Protein AF-A0A9E4F9Q5-F1 (afdb_monomer_lite)

Foldseek 3Di:
DPDFKAFADWDWDDDQQWIKIWTAIPVRWIWIDTFDDGPCNPVSVVLCVVCGVVRGGDGLVPLVVSVVCSVVVDVDDTPPRPTDGDPDPDDDDPPVPDDDDDDDDD

Radius of gyration: 15.49 Å; chains: 1; bounding box: 37×29×50 Å

Sequence (106 aa):
MPKPTKIEKVETFLWDRWLLIKIHCEDGTVGIGEGGVHGWQRPTKTMVETMEPYLLGQDPNKIEHHYQYLYRSSHFMGSVVQGRAVGHQGQAPRRSDLRPHGRQDP

pLDDT: mean 72.95, std 21.43, range [33.97, 96.19]

Structure (mmCIF, N/CA/C/O backbone):
data_AF-A0A9E4F9Q5-F1
#
_entry.id   AF-A0A9E4F9Q5-F1
#
loop_
_atom_site.grou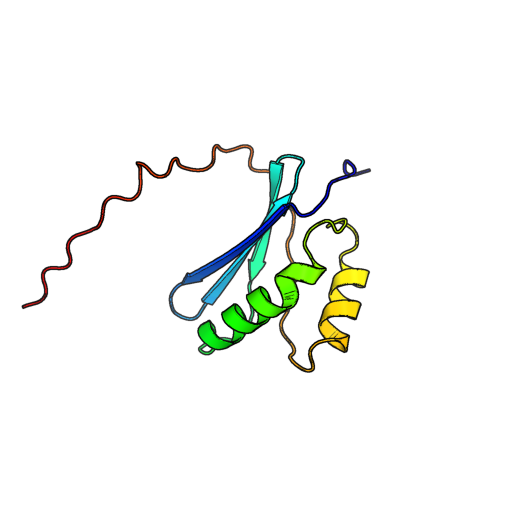p_PDB
_atom_site.id
_atom_site.type_symbol
_atom_site.label_atom_id
_atom_site.label_alt_id
_atom_site.label_comp_id
_atom_site.label_asym_id
_atom_site.label_entity_id
_atom_site.label_seq_id
_atom_site.pdbx_PDB_ins_code
_atom_site.Cartn_x
_atom_site.Cartn_y
_atom_site.Cartn_z
_atom_site.occupancy
_atom_site.B_iso_or_equiv
_atom_site.auth_seq_id
_atom_site.auth_comp_id
_atom_site.auth_asym_id
_atom_site.auth_atom_id
_atom_site.pdbx_PDB_model_num
ATOM 1 N N . MET A 1 1 ? -13.309 15.128 12.775 1.00 56.31 1 MET A N 1
ATOM 2 C CA . MET A 1 1 ? -12.134 14.275 12.490 1.00 56.31 1 MET A CA 1
ATOM 3 C C . MET A 1 1 ? -12.615 13.077 11.689 1.00 56.31 1 MET A C 1
ATOM 5 O O . MET A 1 1 ? -13.724 12.634 11.982 1.00 56.31 1 MET A O 1
ATOM 9 N N . PRO A 1 2 ? -11.881 12.613 10.661 1.00 64.88 2 PRO A N 1
ATOM 10 C CA . PRO A 1 2 ? -12.257 11.400 9.939 1.00 64.88 2 PRO A CA 1
ATOM 11 C C . PRO A 1 2 ? -12.378 10.230 10.922 1.00 64.88 2 PRO A C 1
ATOM 13 O O . PRO A 1 2 ? -11.691 10.195 11.947 1.00 64.88 2 PRO A O 1
ATOM 16 N N . LYS A 1 3 ? -13.318 9.323 10.654 1.00 74.88 3 LYS A N 1
ATOM 17 C CA . LYS A 1 3 ? -13.572 8.170 11.517 1.00 74.88 3 LYS A CA 1
ATOM 18 C C . LYS A 1 3 ? -12.301 7.306 11.577 1.00 74.88 3 LYS A C 1
ATOM 20 O O . LYS A 1 3 ? -11.684 7.102 10.532 1.00 74.88 3 LYS A O 1
ATOM 25 N N . PRO A 1 4 ? -11.909 6.791 12.758 1.00 84.81 4 PRO A N 1
ATOM 26 C CA . PRO A 1 4 ? -10.848 5.797 12.836 1.00 84.81 4 PRO A CA 1
ATOM 27 C C . PRO A 1 4 ? -11.199 4.610 11.936 1.00 84.81 4 PRO A C 1
ATOM 29 O O . PRO A 1 4 ? -12.283 4.037 12.061 1.00 84.81 4 PRO A O 1
ATOM 32 N N . THR A 1 5 ? -10.300 4.282 11.018 1.00 92.12 5 THR A N 1
ATOM 33 C CA . THR A 1 5 ? -10.451 3.188 10.057 1.00 92.12 5 THR A CA 1
ATOM 34 C C . THR A 1 5 ? -9.080 2.580 9.791 1.00 92.12 5 THR A C 1
ATOM 36 O O . THR A 1 5 ? -8.053 3.151 10.173 1.00 92.12 5 THR A O 1
ATOM 39 N N . LYS A 1 6 ? -9.065 1.408 9.167 1.00 94.19 6 LYS A N 1
ATOM 40 C CA . LYS A 1 6 ? -7.849 0.700 8.778 1.00 94.19 6 LYS A CA 1
ATOM 41 C C . LYS A 1 6 ? -7.936 0.276 7.329 1.00 94.19 6 LYS A C 1
ATOM 43 O O . LYS A 1 6 ? -9.028 0.065 6.807 1.00 94.19 6 LYS A O 1
ATOM 48 N N . ILE A 1 7 ? -6.778 0.126 6.705 1.00 94.19 7 ILE A N 1
ATOM 49 C CA . ILE A 1 7 ? -6.669 -0.439 5.364 1.00 94.19 7 ILE A CA 1
ATOM 50 C C . ILE A 1 7 ? -6.962 -1.943 5.436 1.00 94.19 7 ILE A C 1
ATOM 52 O O . ILE A 1 7 ? -6.253 -2.679 6.122 1.00 94.19 7 ILE A O 1
ATOM 56 N N . GLU A 1 8 ? -7.983 -2.395 4.711 1.00 96.19 8 GLU A N 1
ATOM 57 C CA . GLU A 1 8 ? -8.374 -3.811 4.630 1.00 96.19 8 GLU A CA 1
ATOM 58 C C . GLU A 1 8 ? -7.814 -4.514 3.388 1.00 96.19 8 GLU A C 1
ATOM 60 O O . GLU A 1 8 ? -7.598 -5.724 3.408 1.00 96.19 8 GLU A O 1
ATOM 65 N N . LYS A 1 9 ? -7.585 -3.771 2.297 1.00 94.94 9 LYS A N 1
ATOM 66 C CA . LYS A 1 9 ? -7.159 -4.337 1.014 1.00 94.94 9 LYS A CA 1
ATOM 67 C C . LYS A 1 9 ? -6.476 -3.290 0.144 1.00 94.94 9 LYS A C 1
ATOM 69 O O . LYS A 1 9 ? -6.962 -2.161 0.030 1.00 94.94 9 LYS A O 1
ATOM 74 N N . VAL A 1 10 ? -5.417 -3.698 -0.554 1.00 93.44 10 VAL A N 1
ATOM 75 C CA . VAL A 1 10 ? -4.809 -2.923 -1.639 1.00 93.44 10 VAL A CA 1
ATOM 76 C C . VAL A 1 10 ? -5.081 -3.637 -2.963 1.00 93.44 10 VAL A C 1
ATOM 78 O O . VAL A 1 10 ? -4.972 -4.850 -3.083 1.00 93.44 10 VAL A O 1
ATOM 81 N N . GLU A 1 11 ? -5.506 -2.899 -3.980 1.00 93.56 11 GLU A N 1
ATOM 82 C CA . GLU A 1 11 ? -5.855 -3.461 -5.283 1.00 93.56 11 GLU A CA 1
ATOM 83 C C . GLU A 1 11 ? -5.211 -2.655 -6.403 1.00 93.56 11 GLU A C 1
ATOM 85 O O . GLU A 1 11 ? -5.251 -1.428 -6.403 1.00 93.56 11 GLU A O 1
ATOM 90 N N . THR A 1 12 ? -4.625 -3.344 -7.379 1.00 91.38 12 THR A N 1
ATOM 91 C CA . THR A 1 12 ? -3.905 -2.722 -8.492 1.00 91.38 12 THR A CA 1
ATOM 92 C C . THR A 1 12 ? -4.578 -3.019 -9.828 1.00 91.38 12 THR A C 1
ATOM 94 O O . THR A 1 12 ? -4.948 -4.156 -10.120 1.00 91.38 12 THR A O 1
ATOM 97 N N . PHE A 1 13 ? -4.701 -1.997 -10.673 1.00 90.88 13 PHE A N 1
ATOM 98 C CA . PHE A 1 13 ? -5.285 -2.089 -12.008 1.00 90.88 13 PHE A CA 1
ATOM 99 C C . PHE A 1 13 ? -4.275 -1.613 -13.043 1.00 90.88 13 PHE A C 1
ATOM 101 O O . PHE A 1 13 ? -3.825 -0.469 -13.012 1.00 90.88 13 PHE A O 1
ATOM 108 N N . LEU A 1 14 ? -3.939 -2.492 -13.983 1.00 89.81 14 LEU A N 1
ATOM 109 C CA . LEU A 1 14 ? -3.121 -2.141 -15.138 1.00 89.81 14 LEU A CA 1
ATOM 110 C C . LEU A 1 14 ? -4.036 -1.604 -16.239 1.00 89.81 14 LEU A C 1
ATOM 112 O O . LEU A 1 14 ? -4.914 -2.327 -16.709 1.00 89.81 14 LEU A O 1
ATOM 116 N N . TRP A 1 15 ? -3.819 -0.358 -16.653 1.00 87.25 15 TRP A N 1
ATOM 117 C CA . TRP A 1 15 ? -4.570 0.284 -17.729 1.00 87.25 15 TRP A CA 1
ATOM 118 C C . TRP A 1 15 ? -3.602 0.885 -18.744 1.00 87.25 15 TRP A C 1
ATOM 120 O O . TRP A 1 15 ? -3.073 1.972 -18.534 1.00 87.25 15 TRP A O 1
ATOM 130 N N . ASP A 1 16 ? -3.384 0.200 -19.867 1.00 87.25 16 ASP A N 1
ATOM 131 C CA . ASP A 1 16 ? -2.417 0.616 -20.896 1.00 87.25 16 ASP A CA 1
ATOM 132 C C . ASP A 1 16 ? -1.027 0.925 -20.287 1.00 87.25 16 ASP A C 1
ATOM 134 O O . ASP A 1 16 ? -0.361 0.017 -19.779 1.00 87.25 16 ASP A O 1
ATOM 138 N N . ARG A 1 17 ? -0.602 2.198 -20.289 1.00 83.62 17 ARG A N 1
ATOM 139 C CA . ARG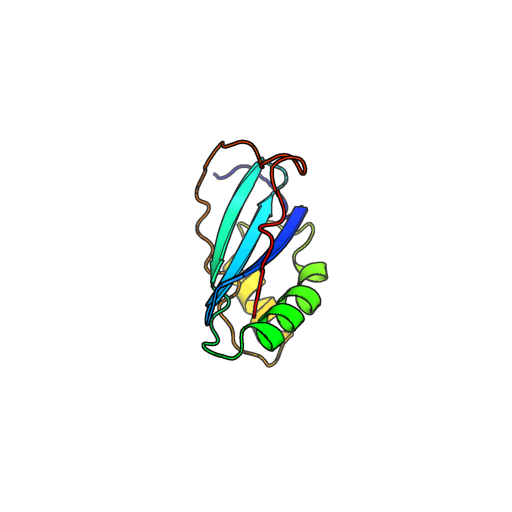 A 1 17 ? 0.669 2.682 -19.718 1.00 83.62 17 ARG A CA 1
ATOM 140 C C . ARG A 1 17 ? 0.572 3.145 -18.260 1.00 83.62 17 ARG A C 1
ATOM 142 O O . ARG A 1 17 ? 1.531 3.725 -17.748 1.00 83.62 17 ARG A O 1
ATOM 149 N N . TRP A 1 18 ? -0.574 2.932 -17.622 1.00 84.94 18 TRP A N 1
ATOM 150 C CA . TRP A 1 18 ? -0.905 3.421 -16.288 1.00 84.94 18 TRP A CA 1
ATOM 151 C C . TRP A 1 18 ? -1.089 2.261 -15.308 1.00 84.94 18 TRP A C 1
ATOM 153 O O . TRP A 1 18 ? -1.556 1.175 -15.666 1.00 84.94 18 TRP A O 1
ATOM 163 N N . LEU A 1 19 ? -0.755 2.519 -14.046 1.00 87.81 19 LEU A N 1
ATOM 164 C CA . LEU A 1 19 ? -1.075 1.657 -12.916 1.00 87.81 19 LEU A CA 1
ATOM 165 C C . LEU A 1 19 ? -1.954 2.454 -11.957 1.00 87.81 19 LEU A C 1
ATOM 167 O O . LEU A 1 19 ? -1.507 3.443 -11.386 1.00 87.81 19 LEU A O 1
ATOM 171 N N . LEU A 1 20 ? -3.191 2.016 -11.760 1.00 90.19 20 LEU A N 1
ATOM 172 C CA . LEU A 1 20 ? -4.079 2.581 -10.748 1.00 90.19 20 LEU A CA 1
ATOM 173 C C . LEU A 1 20 ? -4.045 1.704 -9.500 1.00 90.19 20 LEU A C 1
ATOM 175 O O . LEU A 1 20 ? -3.947 0.480 -9.591 1.00 90.19 20 LEU A O 1
ATOM 179 N N . ILE A 1 21 ? -4.159 2.332 -8.339 1.00 90.38 21 ILE A N 1
ATOM 180 C CA . ILE A 1 21 ? -4.144 1.683 -7.032 1.00 90.38 21 ILE A CA 1
ATOM 181 C C . ILE A 1 21 ? -5.425 2.084 -6.309 1.00 90.38 21 ILE A C 1
ATOM 183 O O . ILE A 1 21 ? -5.759 3.266 -6.239 1.00 90.38 21 ILE A O 1
ATOM 187 N N . LYS A 1 22 ? -6.152 1.106 -5.775 1.00 91.94 22 LYS A N 1
ATOM 188 C CA . LYS A 1 22 ? -7.286 1.321 -4.879 1.00 91.94 22 LYS A CA 1
ATOM 189 C C . LYS A 1 22 ? -6.945 0.797 -3.494 1.00 91.94 22 LYS A C 1
ATOM 191 O O . LYS A 1 22 ? -6.492 -0.335 -3.357 1.00 91.94 22 LYS A O 1
ATOM 196 N N . ILE A 1 23 ? -7.187 1.620 -2.486 1.00 91.62 23 ILE A N 1
ATOM 197 C CA . ILE A 1 23 ? -7.043 1.268 -1.076 1.00 91.62 23 ILE A CA 1
ATOM 198 C C . ILE A 1 23 ? -8.446 1.204 -0.495 1.00 91.62 23 ILE A C 1
ATOM 200 O O . ILE A 1 23 ? -9.140 2.219 -0.456 1.00 91.62 23 ILE A O 1
ATOM 204 N N . HIS A 1 24 ? -8.859 0.017 -0.069 1.00 93.44 24 HIS A N 1
ATOM 205 C CA . HIS A 1 24 ? -10.136 -0.189 0.603 1.00 93.44 24 HIS A CA 1
ATOM 206 C C . HIS A 1 24 ? -9.913 -0.121 2.108 1.00 93.44 24 HIS A C 1
ATOM 208 O O . HIS A 1 24 ? -8.922 -0.653 2.620 1.00 93.44 24 HIS A O 1
ATOM 214 N N . CYS A 1 25 ? -10.819 0.559 2.802 1.00 93.50 25 CYS A N 1
ATOM 215 C CA . CYS A 1 25 ? -10.778 0.724 4.246 1.00 93.50 25 CYS A CA 1
ATOM 216 C C . CYS A 1 25 ? -11.995 0.060 4.902 1.00 93.50 25 CYS A C 1
ATOM 218 O O . CYS A 1 25 ? -13.068 -0.001 4.304 1.00 93.50 25 CYS A O 1
ATOM 220 N N . GLU A 1 26 ? -11.847 -0.375 6.155 1.00 94.12 26 GLU A N 1
ATOM 221 C CA . GLU A 1 26 ? -12.889 -1.090 6.917 1.00 94.12 26 GLU A CA 1
ATOM 222 C C . GLU A 1 26 ? -14.203 -0.293 7.078 1.00 94.12 26 GLU A C 1
ATOM 224 O O . GLU A 1 26 ? -15.274 -0.857 7.297 1.00 94.12 26 GLU A O 1
ATOM 229 N N . ASP A 1 27 ? -14.150 1.036 6.982 1.00 89.81 27 ASP A N 1
ATOM 230 C CA . ASP A 1 27 ? -15.315 1.926 7.036 1.00 89.81 27 ASP A CA 1
ATOM 231 C C . ASP A 1 27 ? -16.053 2.063 5.690 1.00 89.81 27 ASP A C 1
ATOM 233 O O . ASP A 1 27 ? -17.024 2.818 5.598 1.00 89.81 27 ASP A O 1
ATOM 237 N N . GLY A 1 28 ? -15.611 1.339 4.658 1.00 89.69 28 GLY A N 1
ATOM 238 C CA . GLY A 1 28 ? -16.142 1.389 3.297 1.00 89.69 28 GLY A CA 1
ATOM 239 C C . GLY A 1 28 ? -15.586 2.540 2.455 1.00 89.69 28 GLY A C 1
ATOM 240 O O . GLY A 1 28 ? -16.010 2.720 1.312 1.00 89.69 28 GLY A O 1
ATOM 241 N N . THR A 1 29 ? -14.647 3.326 2.990 1.00 89.50 29 THR A N 1
ATOM 242 C CA . THR A 1 29 ? -13.968 4.380 2.232 1.00 89.50 29 THR A CA 1
ATOM 243 C C . THR A 1 29 ? -12.978 3.763 1.246 1.00 89.50 29 THR A C 1
ATOM 245 O O . THR A 1 29 ? -12.215 2.860 1.592 1.00 89.50 29 THR A O 1
ATOM 248 N N . VAL A 1 30 ? -12.951 4.289 0.017 1.00 90.62 30 VAL A N 1
ATOM 249 C CA . VAL A 1 30 ? -11.989 3.875 -1.010 1.00 90.62 30 VAL A CA 1
ATOM 250 C C . VAL A 1 30 ? -11.120 5.061 -1.420 1.00 90.62 30 VAL A C 1
ATOM 252 O O . VAL A 1 30 ? -11.610 6.099 -1.871 1.00 90.62 30 VAL A O 1
ATOM 255 N N . GLY A 1 31 ? -9.809 4.902 -1.265 1.00 88.25 31 GLY A N 1
ATOM 256 C CA . GLY A 1 31 ? -8.807 5.804 -1.823 1.00 88.25 31 GLY A CA 1
ATOM 257 C C . GLY A 1 31 ? -8.379 5.330 -3.207 1.00 88.25 31 GLY A C 1
ATOM 258 O O . GLY A 1 31 ? -8.186 4.134 -3.411 1.00 88.25 31 GLY A O 1
ATOM 259 N N . ILE A 1 32 ? -8.217 6.253 -4.156 1.00 88.50 32 ILE A N 1
ATOM 260 C CA . ILE A 1 32 ? -7.685 5.952 -5.493 1.00 88.50 32 ILE A CA 1
ATOM 261 C C . ILE A 1 32 ? -6.403 6.751 -5.694 1.00 88.50 32 ILE A C 1
ATOM 263 O O . ILE A 1 32 ? -6.401 7.965 -5.500 1.00 88.50 32 ILE A O 1
ATOM 267 N N . GLY A 1 33 ? -5.332 6.067 -6.084 1.00 84.62 33 GLY A N 1
ATOM 268 C CA . GLY A 1 33 ? -4.037 6.650 -6.415 1.00 84.62 33 GLY A CA 1
ATOM 269 C C . GLY A 1 33 ? -3.479 6.095 -7.722 1.00 84.62 33 GLY A C 1
ATOM 270 O O . GLY A 1 33 ? -3.992 5.124 -8.280 1.00 84.62 33 GLY A O 1
ATOM 271 N N . GLU A 1 34 ? -2.409 6.714 -8.205 1.00 85.38 34 GLU A N 1
ATOM 272 C CA . GLU A 1 34 ? -1.689 6.293 -9.404 1.00 85.38 34 GLU A CA 1
ATOM 273 C C . GLU A 1 34 ? -0.270 5.845 -9.030 1.00 85.38 34 GLU A C 1
ATOM 275 O O . GLU A 1 34 ? 0.489 6.579 -8.399 1.00 85.38 34 GLU A O 1
ATOM 280 N N . GLY A 1 35 ? 0.100 4.632 -9.439 1.00 76.31 35 GLY A N 1
ATOM 281 C CA . GLY A 1 35 ? 1.463 4.123 -9.359 1.00 76.31 35 GLY A CA 1
ATOM 282 C C . GLY A 1 35 ? 2.292 4.651 -10.527 1.00 76.31 35 GLY A C 1
ATOM 283 O O . GLY A 1 35 ? 2.386 4.007 -11.571 1.00 76.31 35 GLY A O 1
ATOM 284 N N . GLY A 1 36 ? 2.874 5.835 -10.350 1.00 65.38 36 GLY A N 1
ATOM 285 C CA . GLY A 1 36 ? 3.582 6.558 -11.403 1.00 65.38 36 GLY A CA 1
ATOM 286 C C . GLY A 1 36 ? 4.908 5.914 -11.805 1.00 65.38 36 GLY A C 1
ATOM 287 O O . GLY A 1 36 ? 5.938 6.239 -11.230 1.00 65.38 36 GLY A O 1
ATOM 288 N N . VAL A 1 37 ? 4.891 5.048 -12.824 1.00 67.81 37 VAL A N 1
ATOM 289 C CA . VAL A 1 37 ? 6.033 4.829 -13.731 1.00 67.81 37 VAL A CA 1
ATOM 290 C C . VAL A 1 37 ? 5.498 4.472 -15.122 1.00 67.81 37 VAL A C 1
ATOM 292 O O . VAL A 1 37 ? 5.177 3.315 -15.410 1.00 67.81 37 VAL A O 1
ATOM 295 N N . HIS A 1 38 ? 5.387 5.471 -15.999 1.00 70.56 38 HIS A N 1
ATOM 296 C CA . HIS A 1 38 ? 4.912 5.275 -17.370 1.00 70.56 38 HIS A CA 1
ATOM 297 C C . HIS A 1 38 ? 5.729 4.217 -18.114 1.00 70.56 38 HIS A C 1
ATOM 299 O O . HIS A 1 38 ? 6.945 4.341 -18.251 1.00 70.56 38 HIS A O 1
ATOM 305 N N . GLY A 1 39 ? 5.052 3.183 -18.617 1.00 73.31 39 GLY A N 1
ATOM 306 C CA . GLY A 1 39 ? 5.684 2.090 -19.360 1.00 73.31 39 GLY A CA 1
ATOM 307 C C . GLY A 1 39 ? 6.311 0.994 -18.490 1.00 73.31 39 GLY A C 1
ATOM 308 O O . GLY A 1 39 ? 6.723 -0.029 -19.033 1.00 73.31 39 GLY A O 1
ATOM 309 N N . TRP A 1 40 ? 6.326 1.150 -17.160 1.00 81.81 40 TRP A N 1
ATOM 310 C CA . TRP A 1 40 ? 6.849 0.157 -16.209 1.00 81.81 40 TRP A CA 1
ATOM 311 C C . TRP A 1 40 ? 5.790 -0.297 -15.195 1.00 81.81 40 TRP A C 1
ATOM 313 O O . TRP A 1 40 ? 6.105 -0.735 -14.090 1.00 81.81 40 TRP A O 1
ATOM 323 N N . GLN A 1 41 ? 4.514 -0.263 -15.584 1.00 86.25 41 GLN A N 1
ATOM 324 C CA . GLN A 1 41 ? 3.385 -0.598 -14.713 1.00 86.25 41 GLN A CA 1
ATOM 325 C C . GLN A 1 41 ? 3.451 -2.010 -14.095 1.00 86.25 41 GLN A C 1
ATOM 327 O O . GLN A 1 41 ? 2.962 -2.217 -12.988 1.00 86.25 41 GLN A O 1
ATOM 332 N N . ARG A 1 42 ? 4.069 -2.990 -14.773 1.00 86.88 42 ARG A N 1
ATOM 333 C CA . ARG A 1 42 ? 4.200 -4.370 -14.262 1.00 86.88 42 ARG A CA 1
ATOM 334 C C . ARG A 1 42 ? 5.207 -4.464 -13.102 1.00 86.88 42 ARG A C 1
ATOM 336 O O . ARG A 1 42 ? 4.803 -4.931 -12.042 1.00 86.88 42 ARG A O 1
ATOM 343 N N . PRO A 1 43 ? 6.458 -3.982 -13.242 1.00 86.56 43 PRO A N 1
ATOM 344 C CA . PRO A 1 43 ? 7.372 -3.839 -12.108 1.00 86.56 43 PRO A CA 1
ATOM 345 C C . PRO A 1 43 ? 6.791 -3.026 -10.950 1.00 86.56 43 PRO A C 1
ATOM 347 O O . PRO A 1 43 ? 6.868 -3.457 -9.802 1.00 86.56 43 PRO A O 1
ATOM 350 N N . THR A 1 44 ? 6.143 -1.893 -11.243 1.00 83.81 44 THR A N 1
ATOM 351 C CA . THR A 1 44 ? 5.526 -1.063 -10.199 1.00 83.81 44 THR A CA 1
ATOM 352 C C . THR A 1 44 ? 4.410 -1.813 -9.473 1.00 83.81 44 THR A C 1
ATOM 354 O O . THR A 1 44 ? 4.304 -1.715 -8.255 1.00 83.81 44 THR A O 1
ATOM 357 N N . LYS A 1 45 ? 3.615 -2.629 -10.179 1.00 88.38 45 LYS A N 1
ATOM 358 C CA . LYS A 1 45 ? 2.609 -3.495 -9.552 1.00 88.38 45 LYS A CA 1
ATOM 359 C C . LYS A 1 45 ? 3.250 -4.477 -8.565 1.00 88.38 45 LYS A C 1
ATOM 361 O O . LYS A 1 45 ? 2.798 -4.552 -7.429 1.00 88.38 45 LYS A O 1
ATOM 366 N N . THR A 1 46 ? 4.305 -5.184 -8.971 1.00 89.00 46 THR A N 1
ATOM 367 C CA . THR A 1 46 ? 5.011 -6.134 -8.092 1.00 89.00 46 THR A CA 1
ATOM 368 C C . THR A 1 46 ? 5.582 -5.447 -6.852 1.00 89.00 46 THR A C 1
ATOM 370 O O . THR A 1 46 ? 5.553 -6.000 -5.754 1.00 89.00 46 THR A O 1
ATOM 373 N N . MET A 1 47 ? 6.057 -4.211 -6.995 1.00 85.75 47 MET A N 1
ATOM 374 C CA . MET A 1 47 ? 6.501 -3.415 -5.857 1.00 85.75 47 MET A CA 1
ATOM 375 C C . MET A 1 47 ? 5.357 -3.099 -4.885 1.00 85.75 47 MET A C 1
ATOM 377 O O . MET A 1 47 ? 5.531 -3.258 -3.680 1.00 85.75 47 MET A O 1
ATOM 381 N N . VAL A 1 48 ? 4.183 -2.706 -5.392 1.00 86.88 48 VAL A N 1
ATOM 382 C CA . VAL A 1 48 ? 2.996 -2.465 -4.554 1.00 86.88 48 VAL A CA 1
ATOM 383 C C . VAL A 1 48 ? 2.583 -3.738 -3.812 1.00 86.88 48 VAL A C 1
ATOM 385 O O . VAL A 1 48 ? 2.353 -3.677 -2.610 1.00 86.88 48 VAL A O 1
ATOM 388 N N . GLU A 1 49 ? 2.565 -4.892 -4.484 1.00 88.88 49 GLU A N 1
ATOM 389 C CA . GLU A 1 49 ? 2.279 -6.196 -3.855 1.00 88.88 49 GLU A CA 1
ATOM 390 C C . GLU A 1 49 ? 3.306 -6.545 -2.762 1.00 88.88 49 GLU A C 1
ATOM 392 O O . GLU A 1 49 ? 2.959 -7.104 -1.726 1.00 88.88 49 GLU A O 1
ATOM 397 N N . THR A 1 50 ? 4.572 -6.162 -2.948 1.00 88.25 50 THR A N 1
ATOM 398 C CA . THR A 1 50 ? 5.629 -6.365 -1.940 1.00 88.25 50 THR A CA 1
ATOM 399 C C . THR A 1 50 ? 5.426 -5.482 -0.703 1.00 88.25 50 THR A C 1
ATOM 401 O O . THR A 1 50 ? 5.762 -5.882 0.410 1.00 88.25 50 THR A O 1
ATOM 404 N N . MET A 1 51 ? 4.879 -4.279 -0.884 1.00 86.88 51 MET A N 1
ATOM 405 C CA . MET A 1 51 ? 4.625 -3.309 0.189 1.00 86.88 51 MET A CA 1
ATOM 406 C C . MET A 1 51 ? 3.275 -3.494 0.881 1.00 86.88 51 MET A C 1
ATOM 408 O O . MET A 1 51 ? 3.096 -3.018 2.002 1.00 86.88 51 MET A O 1
ATOM 412 N N . GLU A 1 52 ? 2.321 -4.157 0.227 1.00 90.62 52 GLU A N 1
ATOM 413 C CA . GLU A 1 52 ? 0.963 -4.370 0.729 1.00 90.62 52 GLU A CA 1
ATOM 414 C C . GLU A 1 52 ? 0.922 -4.892 2.178 1.00 90.62 52 GLU A C 1
ATOM 416 O O . GLU A 1 52 ? 0.187 -4.301 2.972 1.00 90.62 52 GLU A O 1
ATOM 421 N N . PRO A 1 53 ? 1.742 -5.879 2.599 1.00 92.62 53 PRO A N 1
ATOM 422 C CA . PRO A 1 53 ? 1.713 -6.382 3.973 1.00 92.62 53 PRO A CA 1
ATOM 423 C C . PRO A 1 53 ? 1.967 -5.315 5.043 1.00 92.62 53 PRO A C 1
ATOM 425 O O . PRO A 1 53 ? 1.457 -5.440 6.153 1.00 92.62 53 PRO A O 1
ATOM 428 N N . TYR A 1 54 ? 2.737 -4.265 4.732 1.00 92.00 54 TYR A N 1
ATOM 429 C CA . TYR A 1 54 ? 2.932 -3.146 5.655 1.00 92.00 54 TYR A CA 1
ATOM 430 C C . TYR A 1 54 ? 1.679 -2.274 5.767 1.00 92.00 54 TYR A C 1
ATOM 432 O O . TYR A 1 54 ? 1.371 -1.801 6.859 1.00 92.00 54 TYR A O 1
ATOM 440 N N . LEU A 1 55 ? 0.987 -2.037 4.648 1.00 91.50 55 LEU A N 1
ATOM 441 C CA . LEU A 1 55 ? -0.175 -1.150 4.578 1.00 91.50 55 LEU A CA 1
ATOM 442 C C . LEU A 1 55 ? -1.406 -1.757 5.252 1.00 91.50 55 LEU A C 1
ATOM 444 O O . LEU A 1 55 ? -2.181 -1.025 5.865 1.00 91.50 55 LEU A O 1
ATOM 448 N N . LEU A 1 56 ? -1.589 -3.075 5.163 1.00 94.81 56 LEU A N 1
ATOM 449 C CA . LEU A 1 56 ? -2.729 -3.757 5.774 1.00 94.81 56 LEU A CA 1
ATOM 450 C C . LEU A 1 56 ? -2.786 -3.509 7.291 1.00 94.81 56 LEU A C 1
ATOM 452 O O . LEU A 1 56 ? -1.799 -3.642 8.013 1.00 94.81 56 LEU A O 1
ATOM 456 N N . GLY A 1 57 ? -3.967 -3.131 7.783 1.00 94.50 57 GLY A N 1
ATOM 457 C CA . GLY A 1 57 ? -4.214 -2.830 9.195 1.00 94.50 57 GLY A CA 1
ATOM 458 C C . GLY A 1 57 ? -3.714 -1.461 9.673 1.00 94.50 57 GLY A C 1
ATOM 459 O O . GLY A 1 57 ? -3.950 -1.114 10.835 1.00 94.50 57 GLY A O 1
ATOM 460 N N . GLN A 1 58 ? -3.059 -0.673 8.814 1.00 92.62 58 GLN A N 1
ATOM 461 C CA . GLN A 1 58 ? -2.613 0.681 9.143 1.00 92.62 58 GLN A CA 1
ATOM 462 C C . GLN A 1 58 ? -3.737 1.713 9.032 1.00 92.62 58 GLN A C 1
ATOM 464 O O . GLN A 1 58 ? -4.707 1.522 8.302 1.00 92.62 58 GLN A O 1
ATOM 469 N N . ASP A 1 59 ? -3.572 2.832 9.741 1.00 92.44 59 ASP A N 1
ATOM 470 C CA . ASP A 1 59 ? -4.469 3.989 9.668 1.00 92.44 59 ASP A CA 1
ATOM 471 C C . ASP A 1 59 ? -4.186 4.816 8.400 1.00 92.44 59 ASP A C 1
ATOM 473 O O . ASP A 1 59 ? -3.170 5.517 8.358 1.00 92.44 59 ASP A O 1
ATOM 477 N N . PRO A 1 60 ? -5.086 4.821 7.399 1.00 90.25 60 PRO A N 1
ATOM 478 C CA . PRO A 1 60 ? -4.845 5.481 6.116 1.00 90.25 60 PRO A CA 1
ATOM 479 C C . PRO A 1 60 ? -4.680 7.003 6.231 1.00 90.25 60 PRO A C 1
ATOM 481 O O . PRO A 1 60 ? -4.165 7.633 5.308 1.00 90.25 60 PRO A O 1
ATOM 484 N N . ASN A 1 61 ? -5.076 7.619 7.352 1.00 89.44 61 ASN A N 1
ATOM 485 C CA . ASN A 1 61 ? -4.920 9.059 7.560 1.00 89.44 61 ASN A CA 1
ATOM 486 C C . ASN A 1 61 ? -3.468 9.463 7.860 1.00 89.44 61 ASN A C 1
ATOM 488 O O . ASN A 1 61 ? -3.131 10.648 7.794 1.00 89.44 61 ASN A O 1
ATOM 492 N N . LYS A 1 62 ? -2.577 8.506 8.152 1.00 89.62 62 LYS A N 1
ATOM 493 C CA . LYS A 1 62 ? -1.151 8.755 8.411 1.00 89.62 62 LYS A CA 1
ATOM 494 C C . LYS A 1 62 ? -0.336 8.829 7.115 1.00 89.62 62 LYS A C 1
ATOM 496 O O . LYS A 1 62 ? 0.720 8.210 6.997 1.00 89.62 62 LYS A O 1
ATOM 501 N N . ILE A 1 63 ? -0.818 9.618 6.155 1.00 86.50 63 ILE A N 1
ATOM 502 C CA . ILE A 1 63 ? -0.290 9.715 4.784 1.00 86.50 63 ILE A CA 1
ATOM 503 C C . ILE A 1 63 ? 1.229 9.939 4.773 1.00 86.50 63 ILE A C 1
ATOM 505 O O . ILE A 1 63 ? 1.958 9.157 4.168 1.00 86.50 63 ILE A O 1
ATOM 509 N N . GLU A 1 64 ? 1.719 10.950 5.497 1.00 86.19 64 GLU A N 1
ATOM 510 C CA . GLU A 1 64 ? 3.153 11.275 5.539 1.00 86.19 64 GLU A CA 1
ATOM 511 C C . GLU A 1 64 ? 3.983 10.152 6.175 1.00 86.19 64 GLU A C 1
ATOM 513 O O . GLU A 1 64 ? 5.064 9.824 5.700 1.00 86.19 64 GLU A O 1
ATOM 518 N N . HIS A 1 65 ? 3.471 9.508 7.226 1.00 89.50 65 HIS A N 1
ATOM 519 C CA . HIS A 1 65 ? 4.166 8.392 7.866 1.00 89.50 65 HIS A CA 1
ATOM 520 C C . HIS A 1 65 ? 4.310 7.204 6.908 1.00 89.50 65 HIS A C 1
ATOM 522 O O . HIS A 1 65 ? 5.398 6.641 6.789 1.00 89.50 65 HIS A O 1
ATOM 528 N N . HIS A 1 66 ? 3.236 6.855 6.196 1.00 88.75 66 HIS A N 1
ATOM 529 C CA . HIS A 1 66 ? 3.267 5.798 5.188 1.00 88.75 66 HIS A CA 1
ATOM 530 C C . HIS A 1 66 ? 4.193 6.151 4.035 1.00 88.75 66 HIS A C 1
ATOM 532 O O . HIS A 1 66 ? 5.001 5.316 3.637 1.00 88.75 66 HIS A O 1
ATOM 538 N N . TYR A 1 67 ? 4.144 7.392 3.551 1.00 83.44 67 TYR A N 1
ATOM 539 C CA . TYR A 1 67 ? 5.057 7.865 2.519 1.00 83.44 67 TYR A CA 1
ATOM 540 C C . TYR A 1 67 ? 6.519 7.722 2.959 1.00 83.44 67 TYR A C 1
ATOM 542 O O . TYR A 1 67 ? 7.305 7.081 2.270 1.00 83.44 67 TYR A O 1
ATOM 550 N N . GLN A 1 68 ? 6.880 8.233 4.138 1.00 84.94 68 GLN A N 1
ATOM 551 C CA . GLN A 1 68 ? 8.248 8.175 4.655 1.00 84.94 68 GLN A CA 1
ATOM 552 C C . GLN A 1 68 ? 8.723 6.741 4.931 1.00 84.94 68 GLN A C 1
ATOM 554 O O . GLN A 1 68 ? 9.906 6.451 4.738 1.00 84.94 68 GLN A O 1
ATOM 559 N N . TYR A 1 69 ? 7.834 5.849 5.381 1.00 86.69 69 TYR A N 1
ATOM 560 C CA . TYR A 1 69 ? 8.156 4.435 5.573 1.00 86.69 69 TYR A CA 1
ATOM 561 C C . TYR A 1 69 ? 8.423 3.747 4.235 1.00 86.69 69 TYR A C 1
ATOM 563 O O . TYR A 1 69 ? 9.482 3.146 4.061 1.00 86.69 69 TYR A O 1
ATOM 571 N N . LEU A 1 70 ? 7.497 3.859 3.280 1.00 83.06 70 LEU A N 1
ATOM 572 C CA . LEU A 1 70 ? 7.627 3.234 1.963 1.00 83.06 70 LEU A CA 1
ATOM 573 C C . LEU A 1 70 ? 8.856 3.774 1.226 1.00 83.06 70 LEU A C 1
ATOM 575 O O . LEU A 1 70 ? 9.696 3.000 0.788 1.00 83.06 70 LEU A O 1
ATOM 579 N N . TYR A 1 71 ? 9.042 5.094 1.223 1.00 78.06 71 TYR A N 1
ATOM 580 C CA . TYR A 1 71 ? 10.196 5.758 0.617 1.00 78.06 71 TYR A CA 1
ATOM 581 C C . TYR A 1 71 ? 11.542 5.252 1.159 1.00 78.06 71 TYR A C 1
ATOM 583 O O . TYR A 1 71 ? 12.500 5.103 0.409 1.00 78.06 71 TYR A O 1
ATOM 591 N N . ARG A 1 72 ? 11.650 5.010 2.474 1.00 79.00 72 ARG A N 1
ATOM 592 C CA . ARG A 1 72 ? 12.908 4.547 3.091 1.00 79.00 72 ARG A CA 1
ATOM 593 C C . ARG A 1 72 ? 13.106 3.036 3.023 1.00 79.00 72 ARG A C 1
ATOM 595 O O . ARG A 1 72 ? 14.244 2.580 3.069 1.00 79.00 72 ARG A O 1
ATOM 602 N N . SER A 1 73 ? 12.022 2.267 2.974 1.00 71.38 73 SER A N 1
ATOM 603 C CA . SER A 1 73 ? 12.063 0.799 2.982 1.00 71.38 73 SER A CA 1
ATOM 604 C C . SER A 1 73 ? 12.264 0.209 1.589 1.00 71.38 73 SER A C 1
ATOM 606 O O . SER A 1 73 ? 12.916 -0.823 1.448 1.00 71.38 73 SER A O 1
ATOM 608 N N . SER A 1 74 ? 11.787 0.888 0.548 1.00 60.59 74 SER A N 1
ATOM 609 C CA . SER A 1 74 ? 12.070 0.545 -0.837 1.00 60.59 74 SER A CA 1
ATOM 610 C C . SER A 1 74 ? 12.911 1.643 -1.461 1.00 60.59 74 SER A C 1
ATOM 612 O O . SER A 1 74 ? 12.455 2.771 -1.599 1.00 60.59 74 SER A O 1
ATOM 614 N N . HIS A 1 75 ? 14.104 1.322 -1.945 1.00 55.59 75 HIS A N 1
ATOM 615 C CA . HIS A 1 75 ? 14.921 2.254 -2.734 1.00 55.59 75 HIS A CA 1
ATOM 616 C C . HIS A 1 75 ? 14.265 2.668 -4.077 1.00 55.59 75 HIS A C 1
ATOM 618 O O . HIS A 1 75 ? 14.910 3.297 -4.913 1.00 55.59 75 HIS A O 1
ATOM 624 N N . PHE A 1 76 ? 13.000 2.302 -4.313 1.00 50.03 76 PHE A N 1
ATOM 625 C CA . PHE A 1 76 ? 12.222 2.684 -5.478 1.00 50.03 76 PHE A CA 1
ATOM 626 C C . PHE A 1 76 ? 11.280 3.846 -5.146 1.00 50.03 76 PHE A C 1
ATOM 628 O O . PHE A 1 76 ? 10.466 3.795 -4.225 1.00 50.03 76 PHE A O 1
ATOM 635 N N . MET A 1 77 ? 11.381 4.877 -5.973 1.00 50.50 77 MET A N 1
ATOM 636 C CA . MET A 1 77 ? 10.545 6.065 -5.958 1.00 50.50 77 MET A CA 1
ATOM 637 C C . MET A 1 77 ? 9.266 5.818 -6.752 1.00 50.50 77 MET A C 1
ATOM 639 O O . MET A 1 77 ? 9.322 5.592 -7.958 1.00 50.50 77 MET A O 1
ATOM 643 N N . GLY A 1 78 ? 8.112 5.909 -6.103 1.00 44.53 78 GLY A N 1
ATOM 644 C CA . GLY A 1 78 ? 6.824 5.934 -6.787 1.00 44.53 78 GLY A CA 1
ATOM 645 C C . GLY A 1 78 ? 5.744 6.399 -5.828 1.00 44.53 78 GLY A C 1
ATOM 646 O O . GLY A 1 78 ? 5.597 5.842 -4.747 1.00 44.53 78 GLY A O 1
ATOM 647 N N . SER A 1 79 ? 5.021 7.447 -6.204 1.00 47.97 79 SER A N 1
ATOM 648 C CA . SER A 1 79 ? 3.956 8.124 -5.458 1.00 47.97 79 SER A CA 1
ATOM 649 C C . SER A 1 79 ? 2.756 7.213 -5.143 1.00 47.97 79 SER A C 1
ATOM 651 O O . SER A 1 79 ? 1.662 7.420 -5.650 1.00 47.97 79 SER A O 1
ATOM 653 N N . VAL A 1 80 ? 2.928 6.185 -4.313 1.00 48.78 80 VAL A N 1
ATOM 654 C CA . VAL A 1 80 ? 1.868 5.207 -3.997 1.00 48.78 80 VAL A CA 1
ATOM 655 C C . VAL A 1 80 ? 0.825 5.776 -3.019 1.00 48.78 80 VAL A C 1
ATOM 657 O O . VAL A 1 80 ? -0.279 5.250 -2.919 1.00 48.78 80 VAL A O 1
ATOM 660 N N . VAL A 1 81 ? 1.115 6.893 -2.339 1.00 46.94 81 VAL A N 1
ATOM 661 C CA . VAL A 1 81 ? 0.291 7.396 -1.219 1.00 46.94 81 VAL A CA 1
ATOM 662 C C . VAL A 1 81 ? -0.328 8.775 -1.485 1.00 46.94 81 VAL A C 1
ATOM 664 O O . VAL A 1 81 ? -0.575 9.538 -0.559 1.00 46.94 81 VAL A O 1
ATOM 667 N N . GLN A 1 82 ? -0.620 9.124 -2.740 1.00 39.78 82 GLN A N 1
ATOM 668 C CA . GLN A 1 82 ? -1.387 10.343 -3.050 1.00 39.78 82 GLN A CA 1
ATOM 669 C C . GLN A 1 82 ? -2.861 10.011 -3.346 1.00 39.78 82 GLN A C 1
ATOM 671 O O . GLN A 1 82 ? -3.423 10.441 -4.348 1.00 39.78 82 GLN A O 1
ATOM 676 N N . GLY A 1 83 ? -3.496 9.196 -2.500 1.00 40.62 83 GLY A N 1
ATOM 677 C CA . GLY A 1 83 ? -4.904 8.836 -2.657 1.00 40.62 83 GLY A CA 1
ATOM 678 C C . GLY A 1 83 ? -5.819 9.768 -1.870 1.00 40.62 83 GLY A C 1
ATOM 679 O O . GLY A 1 83 ? -5.910 9.652 -0.650 1.00 40.62 83 GLY A O 1
ATOM 680 N N . ARG A 1 84 ? -6.537 10.679 -2.541 1.00 38.53 84 ARG A N 1
ATOM 681 C CA . ARG A 1 84 ? -7.676 11.371 -1.915 1.00 38.53 84 ARG A CA 1
ATOM 682 C C . ARG A 1 84 ? -8.816 10.366 -1.741 1.00 38.53 84 ARG A C 1
ATOM 684 O O . ARG A 1 84 ? -9.218 9.723 -2.708 1.00 38.53 84 ARG A O 1
ATOM 691 N N . ALA A 1 85 ? -9.340 10.250 -0.522 1.00 40.94 85 ALA A N 1
ATOM 692 C CA . ALA A 1 85 ? -10.573 9.523 -0.251 1.00 40.94 85 ALA A CA 1
ATOM 693 C C . ALA A 1 85 ? -11.712 10.163 -1.059 1.00 40.94 85 ALA A C 1
ATOM 695 O O . ALA A 1 85 ? -12.149 11.275 -0.757 1.00 40.94 85 ALA A O 1
ATOM 696 N N . VAL A 1 86 ? -12.171 9.485 -2.110 1.00 43.84 86 VAL A N 1
ATOM 697 C CA . VAL A 1 86 ? -13.416 9.844 -2.789 1.00 43.84 86 VAL A CA 1
ATOM 698 C C . VAL A 1 86 ? -14.477 8.957 -2.163 1.00 43.84 86 VAL A C 1
ATOM 700 O O . VAL A 1 86 ? -14.542 7.760 -2.432 1.00 43.84 86 VAL A O 1
ATOM 703 N N . GLY A 1 87 ? -15.283 9.540 -1.276 1.00 35.09 87 GLY A N 1
ATOM 704 C CA . GLY A 1 87 ? -16.438 8.870 -0.694 1.00 35.09 87 GLY A CA 1
ATOM 705 C C . GLY A 1 87 ? -17.475 8.592 -1.776 1.00 35.09 87 GLY A C 1
ATOM 706 O O . GLY A 1 87 ? -18.349 9.416 -2.020 1.00 35.09 87 GLY A O 1
ATOM 707 N N . HIS A 1 88 ? -17.368 7.442 -2.436 1.00 33.97 88 HIS A N 1
ATOM 708 C CA . HIS A 1 88 ? -18.415 6.915 -3.295 1.00 33.97 88 HIS A CA 1
ATOM 709 C C . HIS A 1 88 ? -19.025 5.702 -2.594 1.00 33.97 88 HIS A C 1
ATOM 711 O O . HIS A 1 88 ? -18.529 4.584 -2.709 1.00 33.97 88 HIS A O 1
ATOM 717 N N . GLN A 1 89 ? -20.112 5.922 -1.849 1.00 36.91 89 GLN A N 1
ATOM 718 C CA . GLN A 1 89 ? -21.032 4.846 -1.481 1.00 36.91 89 GLN A CA 1
ATOM 719 C C . GLN A 1 89 ? -21.626 4.286 -2.780 1.00 36.91 89 GLN A C 1
ATOM 72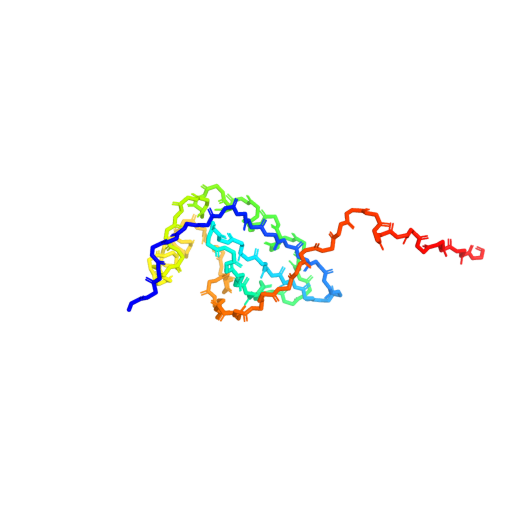1 O O . GLN A 1 89 ? -22.603 4.799 -3.313 1.00 36.91 89 GLN A O 1
ATOM 726 N N . GLY A 1 90 ? -20.989 3.264 -3.338 1.00 35.03 90 GLY A N 1
ATOM 727 C CA . GLY A 1 90 ? -21.465 2.552 -4.515 1.00 35.03 90 GLY A CA 1
ATOM 728 C C . GLY A 1 90 ? -21.012 1.108 -4.426 1.00 35.03 90 GLY A C 1
ATOM 729 O O . GLY A 1 90 ? -19.814 0.848 -4.388 1.00 35.03 90 GLY A O 1
ATOM 730 N N . GLN A 1 91 ? -21.984 0.200 -4.340 1.00 36.19 91 GLN A N 1
ATOM 731 C CA . GLN A 1 91 ? -21.815 -1.253 -4.318 1.00 36.19 91 GLN A CA 1
ATOM 732 C C . GLN A 1 91 ? -20.662 -1.725 -5.212 1.00 36.19 91 GLN A C 1
ATOM 734 O O . GLN A 1 91 ? -20.644 -1.456 -6.412 1.00 36.19 91 GLN A O 1
ATOM 739 N N . ALA A 1 92 ? -19.737 -2.486 -4.625 1.00 38.88 92 ALA A N 1
ATOM 740 C CA . ALA A 1 92 ? -18.784 -3.278 -5.385 1.00 38.88 92 ALA A CA 1
ATOM 741 C C . ALA A 1 92 ? -19.549 -4.201 -6.360 1.00 38.88 92 ALA A C 1
ATOM 743 O O . ALA A 1 92 ? -20.507 -4.859 -5.934 1.00 38.88 92 ALA A O 1
ATOM 744 N N . PRO A 1 93 ? -19.164 -4.272 -7.648 1.00 39.75 93 PRO A N 1
ATOM 745 C CA . PRO A 1 93 ? -19.820 -5.162 -8.595 1.00 39.75 93 PRO A CA 1
ATOM 746 C C . PRO A 1 93 ? -19.609 -6.611 -8.155 1.00 39.75 93 PRO A C 1
ATOM 748 O O . PRO A 1 93 ? -18.498 -7.026 -7.803 1.00 39.75 93 PRO A O 1
ATOM 751 N N . ARG A 1 94 ? -20.695 -7.391 -8.138 1.00 38.88 94 ARG A N 1
ATOM 752 C CA . ARG A 1 94 ? -20.619 -8.816 -7.820 1.00 38.88 94 ARG A CA 1
ATOM 753 C C . ARG A 1 94 ? -19.843 -9.512 -8.935 1.00 38.88 94 ARG A C 1
ATOM 755 O O . ARG A 1 94 ? -19.937 -9.162 -10.108 1.00 38.88 94 ARG A O 1
ATOM 762 N N . ARG A 1 95 ? -19.109 -10.563 -8.565 1.00 37.78 95 ARG A N 1
ATOM 763 C CA . ARG A 1 95 ? -18.303 -11.420 -9.458 1.00 37.78 95 ARG A CA 1
ATOM 764 C C . ARG A 1 95 ? -19.070 -11.987 -10.673 1.00 37.78 95 ARG A C 1
ATOM 766 O O . ARG A 1 95 ? -18.441 -12.546 -11.561 1.00 37.78 95 ARG A O 1
ATOM 773 N N . SER A 1 96 ? -20.397 -11.850 -10.713 1.00 44.38 96 SER A N 1
ATOM 774 C CA . SER A 1 96 ? -21.283 -12.221 -11.820 1.00 44.38 96 SER A CA 1
ATOM 775 C C . SER A 1 96 ? -21.217 -11.296 -13.040 1.00 44.38 96 SER A C 1
ATOM 777 O O . SER A 1 96 ? -21.684 -11.696 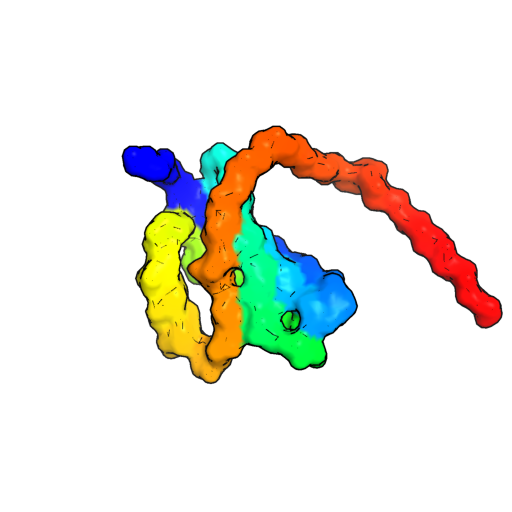-14.104 1.00 44.38 96 SER A O 1
ATOM 779 N N . ASP A 1 97 ? -20.645 -10.095 -12.918 1.00 47.47 97 ASP A N 1
ATOM 780 C CA . ASP A 1 97 ? -20.770 -9.059 -13.960 1.00 47.47 97 ASP A CA 1
ATOM 781 C C . ASP A 1 97 ? -19.573 -9.014 -14.929 1.00 47.47 97 ASP A C 1
ATOM 783 O O . ASP A 1 97 ? -19.583 -8.289 -15.925 1.00 47.47 97 ASP A O 1
ATOM 787 N N . LEU A 1 98 ? -18.551 -9.842 -14.695 1.00 48.22 98 LEU A N 1
ATOM 788 C CA . LEU A 1 98 ? -17.435 -10.046 -15.618 1.00 48.22 98 LEU A CA 1
ATOM 789 C C . LEU A 1 98 ? -17.787 -11.156 -16.616 1.00 48.22 98 LEU A C 1
ATOM 791 O O . LEU A 1 98 ? -17.386 -12.309 -16.458 1.00 48.22 98 LEU A O 1
ATOM 795 N N . ARG A 1 99 ? -18.541 -10.817 -17.667 1.00 40.47 99 ARG A N 1
ATOM 796 C CA . ARG A 1 99 ? -18.622 -11.684 -18.853 1.00 40.47 99 ARG A CA 1
ATOM 797 C C . ARG A 1 99 ? -17.293 -11.621 -19.616 1.00 40.47 99 ARG A C 1
ATOM 799 O O . ARG A 1 99 ? -16.809 -10.518 -19.871 1.00 40.47 99 ARG A O 1
ATOM 806 N N . PRO A 1 100 ? -16.706 -12.758 -20.028 1.00 42.12 100 PRO A N 1
ATOM 807 C CA . PRO A 1 100 ? -15.540 -12.731 -20.894 1.00 42.12 100 PRO A CA 1
ATOM 808 C C . PRO A 1 100 ? -15.977 -12.256 -22.283 1.00 42.12 100 PRO A C 1
ATOM 810 O O . PRO A 1 100 ? -16.765 -12.918 -22.961 1.00 42.12 100 PRO A O 1
ATOM 813 N N . HIS A 1 101 ? -15.477 -11.097 -22.713 1.00 48.12 101 HIS A N 1
ATOM 814 C CA . HIS A 1 101 ? -15.528 -10.723 -24.120 1.00 48.12 101 HIS A CA 1
ATOM 815 C C . HIS A 1 101 ? -14.648 -11.704 -24.900 1.00 48.12 101 HIS A C 1
ATOM 817 O O . HIS A 1 101 ? -13.426 -11.713 -24.753 1.00 48.12 101 HIS A O 1
ATOM 823 N N . GLY A 1 102 ? -15.296 -12.556 -25.696 1.00 39.81 102 GLY A N 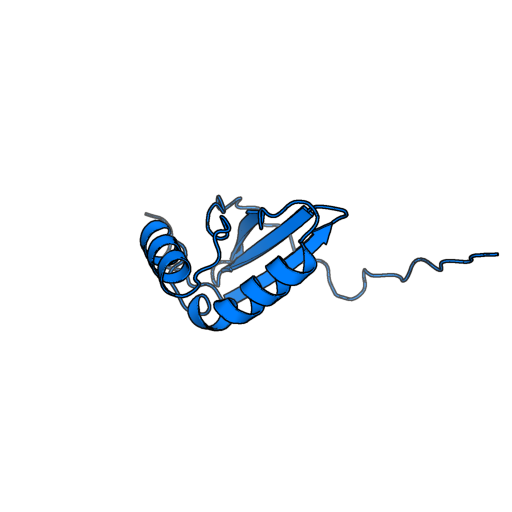1
ATOM 824 C CA . GLY A 1 102 ? -14.639 -13.421 -26.662 1.00 39.81 102 GLY A CA 1
ATOM 825 C C . GLY A 1 102 ? -13.835 -12.582 -27.646 1.00 39.81 102 GLY A C 1
ATOM 826 O O . GLY A 1 102 ? -14.392 -11.773 -28.386 1.00 39.81 102 GLY A O 1
ATOM 827 N N . ARG A 1 103 ? -12.521 -12.784 -27.633 1.00 39.66 103 ARG A N 1
ATOM 828 C CA . ARG A 1 103 ? -11.606 -12.307 -28.660 1.00 39.66 103 ARG A CA 1
ATOM 829 C C . ARG A 1 103 ? -11.529 -13.403 -29.720 1.00 39.66 103 ARG A C 1
ATOM 831 O O . ARG A 1 103 ? -10.900 -14.431 -29.496 1.00 39.66 103 ARG A O 1
ATOM 838 N N . GLN A 1 104 ? -12.265 -13.220 -30.811 1.00 42.31 104 GLN A N 1
ATOM 839 C CA . GLN A 1 104 ? -11.962 -13.882 -32.076 1.00 42.31 104 GLN A CA 1
ATOM 840 C C . GLN A 1 104 ? -10.861 -13.044 -32.720 1.00 42.31 104 GLN A C 1
ATOM 842 O O . GLN A 1 104 ? -11.100 -11.879 -33.019 1.00 42.31 104 GLN A O 1
ATOM 847 N N . ASP A 1 105 ? -9.675 -13.622 -32.872 1.00 36.88 105 ASP A N 1
ATOM 848 C CA . ASP A 1 105 ? -8.613 -13.079 -33.718 1.00 36.88 105 ASP A CA 1
ATOM 849 C C . ASP A 1 105 ? -8.384 -14.086 -34.877 1.00 36.88 105 ASP A C 1
ATOM 851 O O . ASP A 1 105 ? -8.652 -15.277 -34.681 1.00 36.88 105 ASP A O 1
ATOM 855 N N . PRO A 1 106 ? -8.001 -13.602 -36.076 1.00 47.44 106 PRO A N 1
ATOM 856 C CA . PRO A 1 106 ? -8.119 -14.300 -37.367 1.00 47.44 106 PRO A CA 1
ATOM 857 C C . PRO A 1 106 ? -7.167 -15.482 -37.586 1.00 47.44 106 PRO A C 1
ATOM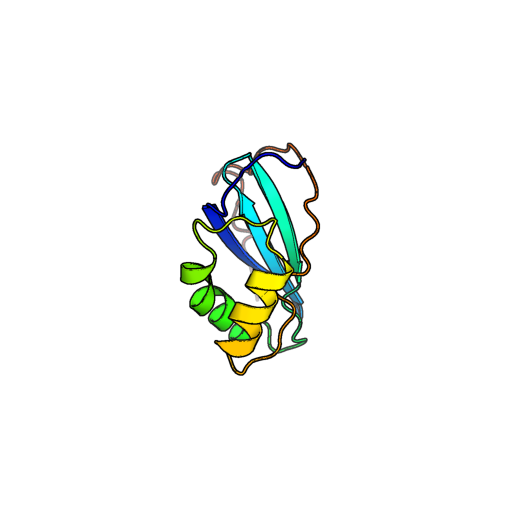 859 O O . PRO A 1 106 ? -6.070 -15.500 -36.983 1.00 47.44 106 PRO A O 1
#

Secondary structure (DSSP, 8-state):
-PPP--EEEEEEEEETTEEEEEEEETTS-EEEEE---TT-HHHHHHHHHHHHHHHTTS-TT-HHHHHHHHHHHSS----TT--EE------PPPTTS---------